Protein AF-A0A9W4T946-F1 (afdb_monomer)

Solvent-accessible surface area (backbone atoms only — not comparable to full-atom values): 4445 Å² total; per-residue (Å²): 120,75,68,71,84,75,63,55,76,85,77,61,35,41,68,44,56,59,61,78,90,78,85,62,74,52,30,35,40,38,34,49,92,70,21,44,32,34,33,35,61,87,78,70,43,75,79,42,76,46,66,62,52,74,70,53,52,53,53,52,49,52,53,48,61,78,40,38,73,73,74,77,106

InterPro domains:
  IPR025427 Protein of unknown function DUF4160 [PF13711] (12-72)

pLDDT: mean 76.37, std 16.7, range [34.25, 93.25]

Mean predicted aligned error: 6.98 Å

Foldseek 3Di:
DPLPPDPCPDAQKHKDWDDDDPPDATWIWIDHDQWIWIAGLVVRDTPDIDRDDPVVSVVVSVVSVVCSVVSVD

Structure (mmCIF, N/CA/C/O backbone):
data_AF-A0A9W4T946-F1
#
_entry.id   AF-A0A9W4T946-F1
#
loop_
_atom_site.group_PDB
_atom_site.id
_atom_site.type_symbol
_atom_site.label_atom_id
_atom_site.label_alt_id
_atom_site.label_comp_id
_atom_site.label_asym_id
_atom_site.label_entity_id
_atom_site.label_seq_id
_atom_site.pdbx_PDB_ins_code
_atom_site.Cartn_x
_atom_site.Cartn_y
_atom_site.Cartn_z
_atom_site.occupancy
_atom_site.B_iso_or_equiv
_atom_site.auth_seq_id
_atom_site.auth_comp_id
_atom_site.auth_asym_id
_atom_site.auth_atom_id
_atom_site.pdbx_PDB_model_num
ATOM 1 N N . MET A 1 1 ? -5.331 -1.732 -17.483 1.00 36.50 1 MET A N 1
ATOM 2 C CA . MET A 1 1 ? -5.082 -1.655 -16.028 1.00 36.50 1 MET A CA 1
ATOM 3 C C . MET A 1 1 ? -6.047 -2.578 -15.297 1.00 36.50 1 MET A C 1
ATOM 5 O O . MET A 1 1 ? -7.248 -2.336 -15.381 1.00 36.50 1 MET A O 1
ATOM 9 N N . PRO A 1 2 ? -5.581 -3.644 -14.626 1.00 34.25 2 PRO A N 1
ATOM 10 C CA . PRO A 1 2 ? -6.445 -4.439 -13.766 1.00 34.25 2 PRO A CA 1
ATOM 11 C C . PRO A 1 2 ? -6.743 -3.638 -12.493 1.00 34.25 2 PRO A C 1
ATOM 13 O O . PRO A 1 2 ? -6.018 -3.687 -11.506 1.00 34.25 2 PRO A O 1
ATOM 16 N N . THR A 1 3 ? -7.821 -2.859 -12.507 1.00 36.75 3 THR A N 1
ATOM 17 C CA . THR A 1 3 ? -8.408 -2.350 -11.269 1.00 36.75 3 THR A CA 1
ATOM 18 C C . THR A 1 3 ? -9.095 -3.532 -10.593 1.00 36.75 3 THR A C 1
ATOM 20 O O . THR A 1 3 ? -10.169 -3.947 -11.028 1.00 36.75 3 THR A O 1
ATOM 23 N N . ILE A 1 4 ? -8.493 -4.110 -9.549 1.00 45.22 4 ILE A N 1
ATOM 24 C CA . ILE A 1 4 ? -9.188 -5.093 -8.707 1.00 45.22 4 ILE A CA 1
ATOM 25 C C . ILE A 1 4 ? -10.261 -4.336 -7.908 1.00 45.22 4 ILE A C 1
ATOM 27 O O . ILE A 1 4 ? -10.066 -3.937 -6.761 1.00 45.22 4 ILE A O 1
ATOM 31 N N . LYS A 1 5 ? -11.417 -4.111 -8.541 1.00 40.62 5 LYS A N 1
ATOM 32 C CA . LYS A 1 5 ? -12.646 -3.663 -7.882 1.00 40.62 5 LYS A CA 1
ATOM 33 C C . LYS A 1 5 ? -13.136 -4.805 -6.996 1.00 40.62 5 LYS A C 1
ATOM 35 O O . LYS A 1 5 ? -13.747 -5.751 -7.481 1.00 40.62 5 LYS A O 1
ATOM 40 N N . GLY A 1 6 ? -12.844 -4.740 -5.699 1.00 43.97 6 GLY A N 1
ATOM 41 C CA . GLY A 1 6 ? -13.322 -5.766 -4.766 1.00 43.97 6 GLY A CA 1
ATOM 42 C C . GLY A 1 6 ? -12.805 -5.686 -3.333 1.00 43.97 6 GLY A C 1
ATOM 43 O O . GLY A 1 6 ? -13.485 -6.164 -2.429 1.00 43.97 6 GLY A O 1
ATOM 44 N N . PHE A 1 7 ? -11.660 -5.041 -3.082 1.00 50.88 7 PHE A N 1
ATOM 45 C CA . PHE A 1 7 ? -11.136 -4.887 -1.713 1.00 50.88 7 PHE A CA 1
ATOM 46 C C . PHE A 1 7 ? -11.680 -3.656 -0.961 1.00 50.88 7 PHE A C 1
ATOM 48 O O . PHE A 1 7 ? -11.538 -3.562 0.257 1.00 50.88 7 PHE A O 1
ATOM 55 N N . GLU A 1 8 ? -12.377 -2.763 -1.668 1.00 48.66 8 GLU A N 1
ATOM 56 C CA . GLU A 1 8 ? -12.759 -1.403 -1.248 1.00 48.66 8 GLU A CA 1
ATOM 57 C C . GLU A 1 8 ? -13.653 -1.308 0.004 1.00 48.66 8 GLU A C 1
ATOM 59 O O . GLU A 1 8 ? -13.769 -0.236 0.590 1.00 48.66 8 GLU A O 1
ATOM 64 N N . LYS A 1 9 ? -14.316 -2.393 0.433 1.00 47.91 9 LYS A N 1
ATOM 65 C CA . LYS A 1 9 ? -15.384 -2.301 1.452 1.00 47.91 9 LYS A CA 1
ATOM 66 C C . LYS A 1 9 ? -15.151 -3.045 2.763 1.00 47.91 9 LYS A C 1
ATOM 68 O O . LYS A 1 9 ? -15.919 -2.830 3.693 1.00 47.91 9 LYS A O 1
ATOM 73 N N . LYS A 1 10 ? -14.124 -3.894 2.897 1.00 47.72 10 LYS A N 1
ATOM 74 C CA . LYS A 1 10 ? -13.981 -4.718 4.121 1.00 47.72 10 LYS A CA 1
ATOM 75 C C . LYS A 1 10 ? -13.229 -4.045 5.272 1.00 47.72 10 LYS A C 1
ATOM 77 O O . LYS A 1 10 ? -13.405 -4.471 6.409 1.00 47.72 10 LYS A O 1
ATOM 82 N N . LYS A 1 11 ? -12.406 -3.022 5.013 1.00 56.16 11 LYS A N 1
ATOM 83 C CA . LYS A 1 11 ? -11.602 -2.355 6.061 1.00 56.16 11 LYS A CA 1
ATOM 84 C C . LYS A 1 11 ? -11.486 -0.825 5.934 1.00 56.16 11 LYS A C 1
ATOM 86 O O . LYS A 1 11 ? -10.733 -0.235 6.696 1.00 56.16 11 LYS A O 1
ATOM 91 N N . GLY A 1 12 ? -12.219 -0.191 5.013 1.00 72.56 12 GLY A N 1
ATOM 92 C CA . GLY A 1 12 ? -12.170 1.269 4.819 1.00 72.56 12 GLY A CA 1
ATOM 93 C C . GLY A 1 12 ? -10.937 1.780 4.062 1.00 72.56 12 GLY A C 1
ATOM 94 O O . GLY A 1 12 ? -10.642 2.966 4.131 1.00 72.56 12 GLY A O 1
ATOM 95 N N . PHE A 1 13 ? -10.233 0.897 3.346 1.00 76.44 13 PHE A N 1
ATOM 96 C CA . PHE A 1 13 ? -9.087 1.241 2.502 1.00 76.44 13 PHE A CA 1
ATOM 97 C C . PHE A 1 13 ? -9.422 1.009 1.027 1.00 76.44 13 PHE A C 1
ATOM 99 O O . PHE A 1 13 ? -10.089 0.025 0.688 1.00 76.44 13 PHE A O 1
ATOM 106 N N . ARG A 1 14 ? -8.929 1.879 0.145 1.00 80.88 14 ARG A N 1
ATOM 107 C CA . ARG A 1 14 ? -9.033 1.745 -1.314 1.00 80.88 14 ARG A CA 1
ATOM 108 C C . ARG A 1 14 ? -7.653 1.459 -1.884 1.00 80.88 14 ARG A C 1
ATOM 110 O O . ARG A 1 14 ? -6.712 2.175 -1.578 1.00 80.88 14 ARG A O 1
ATOM 117 N N . PHE A 1 15 ? -7.537 0.428 -2.711 1.00 79.75 15 PHE A N 1
ATOM 118 C CA . PHE A 1 15 ? -6.270 0.032 -3.320 1.00 79.75 15 PHE A CA 1
ATOM 119 C C . PHE A 1 15 ? -6.326 0.242 -4.831 1.00 79.75 15 PHE A C 1
ATOM 121 O O . PHE A 1 15 ? -7.269 -0.199 -5.488 1.00 79.75 15 PHE A O 1
ATOM 128 N N . PHE A 1 16 ? -5.297 0.879 -5.374 1.00 79.12 16 PHE A N 1
ATOM 129 C CA . PHE A 1 16 ? -5.108 1.117 -6.795 1.00 79.12 16 PHE A CA 1
ATOM 130 C C . PHE A 1 16 ? -3.838 0.400 -7.244 1.00 79.12 16 PHE A C 1
ATOM 132 O O . PHE A 1 16 ? -2.753 0.627 -6.707 1.00 79.12 16 PHE A O 1
ATOM 139 N N . PHE A 1 17 ? -3.991 -0.477 -8.231 1.00 72.56 17 PHE A N 1
ATOM 140 C CA . PHE A 1 17 ? -2.883 -1.186 -8.859 1.00 72.56 17 PHE A CA 1
ATOM 141 C C . PHE A 1 17 ? -2.412 -0.375 -10.051 1.00 72.56 17 PHE A C 1
ATOM 143 O O . PHE A 1 17 ? -3.126 -0.263 -11.050 1.00 72.56 17 PHE A O 1
ATOM 150 N N . THR A 1 18 ? -1.207 0.170 -9.943 1.00 63.59 18 THR A N 1
ATOM 151 C CA . THR A 1 18 ? -0.565 0.879 -11.044 1.00 63.59 18 THR A CA 1
ATOM 152 C C . THR A 1 18 ? 0.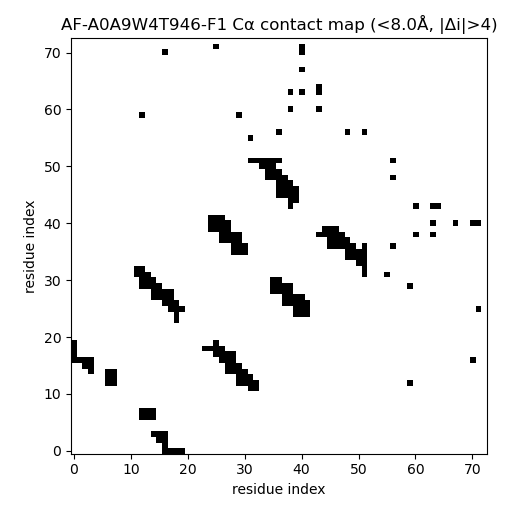610 0.037 -11.493 1.00 63.59 18 THR A C 1
ATOM 154 O O . THR A 1 18 ? 1.754 0.249 -11.106 1.00 63.59 18 THR A O 1
ATOM 157 N N . SER A 1 19 ? 0.314 -0.972 -12.303 1.00 56.84 19 SER A N 1
ATOM 158 C CA . SER A 1 19 ? 1.339 -1.639 -13.085 1.00 56.84 19 SER A CA 1
ATOM 15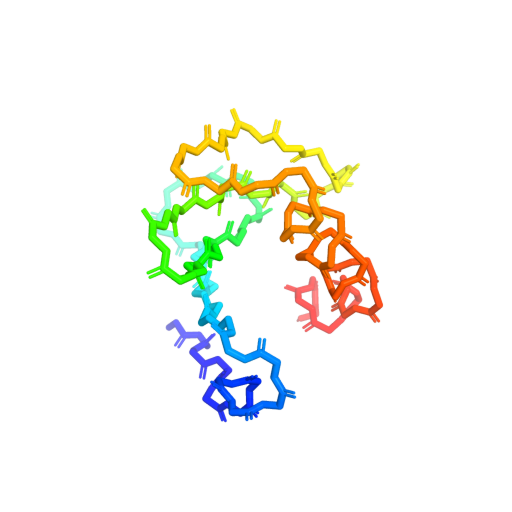9 C C . SER A 1 19 ? 1.264 -1.122 -14.515 1.00 56.84 19 SER A C 1
ATOM 161 O O . SER A 1 19 ? 0.216 -1.231 -15.155 1.00 56.84 19 SER A O 1
ATOM 163 N N . HIS A 1 20 ? 2.426 -0.732 -15.036 1.00 52.59 20 HIS A N 1
ATOM 164 C CA . HIS A 1 20 ? 2.784 -0.996 -16.428 1.00 52.59 20 HIS A CA 1
ATOM 165 C C . HIS A 1 20 ? 2.418 0.047 -17.497 1.00 52.59 20 HIS A C 1
ATOM 167 O O . HIS A 1 20 ? 1.806 -0.304 -18.495 1.00 52.59 20 HIS A O 1
ATOM 173 N N . ASP A 1 21 ? 2.903 1.286 -17.362 1.00 55.69 21 ASP A N 1
ATOM 174 C C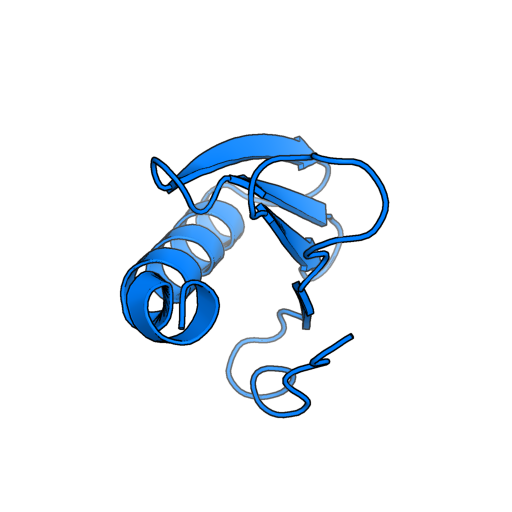A . ASP A 1 21 ? 2.995 2.184 -18.532 1.00 55.69 21 ASP A CA 1
ATOM 175 C C . ASP A 1 21 ? 4.415 2.700 -18.848 1.00 55.69 21 ASP A C 1
ATOM 177 O O . ASP A 1 21 ? 4.637 3.194 -19.951 1.00 55.69 21 ASP A O 1
ATOM 181 N N . ARG A 1 22 ? 5.413 2.598 -17.944 1.00 59.12 22 ARG A N 1
ATOM 182 C CA . ARG A 1 22 ? 6.744 3.234 -18.154 1.00 59.12 22 ARG A CA 1
ATOM 183 C C . ARG A 1 22 ? 7.977 2.492 -17.605 1.00 59.12 22 ARG A C 1
ATOM 185 O O . ARG A 1 22 ? 9.012 3.113 -17.399 1.00 59.12 22 ARG A O 1
ATOM 192 N N . GLY A 1 23 ? 7.898 1.182 -17.356 1.00 63.31 23 GLY A N 1
ATOM 193 C CA . GLY A 1 23 ? 9.020 0.423 -16.768 1.00 63.31 23 GLY A CA 1
ATOM 194 C C . GLY A 1 23 ? 9.210 0.630 -15.259 1.00 63.31 23 GLY A C 1
ATOM 195 O O . GLY A 1 23 ? 10.224 0.217 -14.704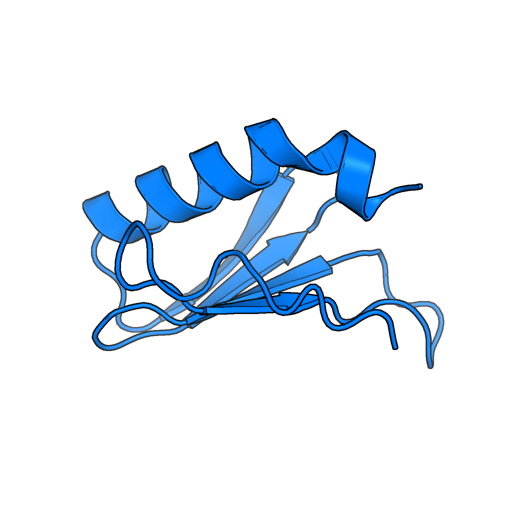 1.00 63.31 23 GLY A O 1
ATOM 196 N N . GLU A 1 24 ? 8.238 1.255 -14.592 1.00 68.12 24 GLU A N 1
ATOM 197 C CA . GLU A 1 24 ? 8.209 1.343 -13.133 1.00 68.12 24 GLU A CA 1
ATOM 198 C C . GLU A 1 24 ? 7.972 -0.034 -12.506 1.00 68.12 24 GLU A C 1
ATOM 200 O O . GLU A 1 24 ? 7.190 -0.843 -13.021 1.00 68.12 24 GLU A O 1
ATOM 205 N N . GLU A 1 25 ? 8.641 -0.291 -11.379 1.00 76.88 25 GLU A N 1
AT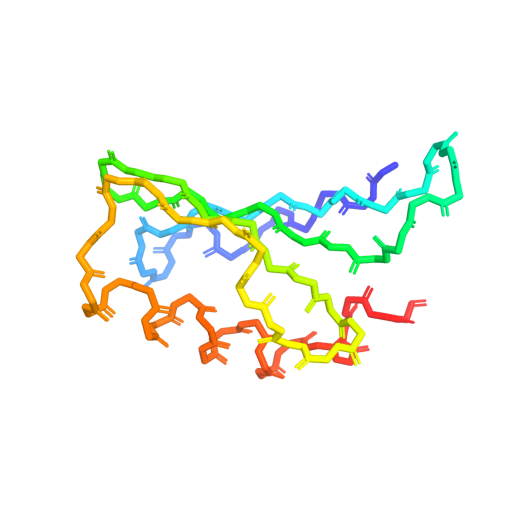OM 206 C CA . GLU A 1 25 ? 8.442 -1.527 -10.628 1.00 76.88 25 GLU A CA 1
ATOM 207 C C . GLU A 1 25 ? 6.976 -1.654 -10.163 1.00 76.88 25 GLU A C 1
ATOM 209 O O . GLU A 1 25 ? 6.326 -0.640 -9.863 1.00 76.88 25 GLU A O 1
ATOM 214 N N . PRO A 1 26 ? 6.428 -2.885 -10.097 1.00 83.94 26 PRO A N 1
ATOM 215 C CA . PRO A 1 26 ? 5.061 -3.111 -9.646 1.00 83.94 26 PRO A CA 1
ATOM 216 C C . PRO A 1 26 ? 4.831 -2.513 -8.257 1.00 83.94 26 PRO A C 1
ATOM 218 O O . PRO A 1 26 ? 5.503 -2.879 -7.291 1.00 83.94 26 PRO A O 1
ATOM 221 N N . HIS A 1 27 ? 3.862 -1.611 -8.149 1.00 86.44 27 HIS A N 1
ATOM 222 C CA . HIS A 1 27 ? 3.525 -0.948 -6.897 1.00 86.44 27 HIS A CA 1
ATOM 223 C C . HIS A 1 27 ? 2.016 -0.741 -6.767 1.00 86.44 27 HIS A C 1
ATOM 225 O O . HIS A 1 27 ? 1.258 -0.786 -7.743 1.00 86.44 27 HIS A O 1
ATOM 231 N N . ILE A 1 28 ? 1.586 -0.502 -5.534 1.00 86.69 28 ILE A N 1
ATOM 232 C CA . ILE A 1 28 ? 0.200 -0.198 -5.187 1.00 86.69 28 ILE A CA 1
ATOM 233 C C . ILE A 1 28 ? 0.117 1.168 -4.525 1.00 86.69 28 ILE A C 1
ATOM 235 O O . ILE A 1 28 ? 1.013 1.560 -3.774 1.00 86.69 28 ILE A O 1
ATOM 239 N N . HIS A 1 29 ? -0.987 1.864 -4.768 1.00 88.50 29 HIS A N 1
ATOM 240 C CA . HIS A 1 29 ? -1.408 3.006 -3.964 1.00 88.50 29 HIS A CA 1
ATOM 241 C C . HIS A 1 29 ? -2.566 2.564 -3.080 1.00 88.50 29 HIS A C 1
ATOM 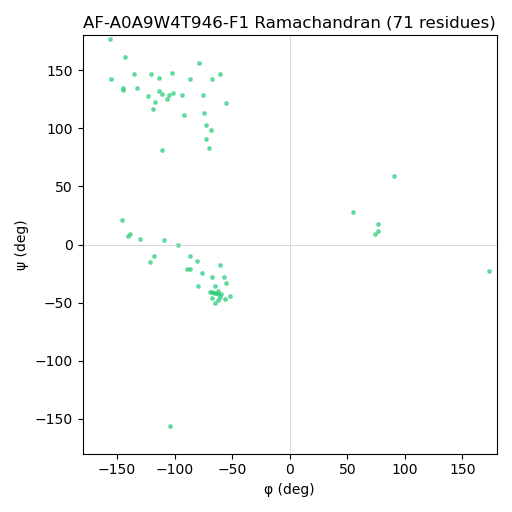243 O O . HIS A 1 29 ? -3.527 1.976 -3.567 1.00 88.50 29 HIS A O 1
ATOM 249 N N . ALA A 1 30 ? -2.480 2.824 -1.785 1.00 87.38 30 ALA A N 1
ATOM 250 C CA . ALA A 1 30 ? -3.516 2.531 -0.814 1.00 87.38 30 ALA A CA 1
ATOM 251 C C . ALA A 1 30 ? -3.985 3.836 -0.172 1.00 87.38 30 ALA A C 1
ATOM 253 O O . ALA A 1 30 ? -3.210 4.516 0.494 1.00 87.38 30 ALA A O 1
ATOM 254 N N . GLU A 1 31 ? -5.248 4.187 -0.366 1.00 87.00 31 GLU A N 1
ATOM 255 C CA . GLU A 1 31 ? -5.904 5.298 0.315 1.00 87.00 31 GLU A CA 1
ATOM 256 C C . GLU A 1 31 ? -6.625 4.778 1.559 1.00 87.00 31 GLU A C 1
ATOM 258 O O . GLU A 1 31 ? -7.394 3.815 1.492 1.00 87.00 31 GLU A O 1
ATOM 263 N N . GLY A 1 32 ? -6.365 5.410 2.699 1.00 83.44 32 GLY A N 1
ATOM 264 C CA . GLY A 1 32 ? -7.085 5.190 3.950 1.00 83.44 32 GLY A CA 1
ATOM 265 C C . GLY A 1 32 ? -8.054 6.314 4.266 1.00 83.44 32 GLY A C 1
ATOM 266 O O . GLY A 1 32 ? -8.523 7.020 3.376 1.00 83.44 32 GLY A O 1
ATOM 267 N N . SER A 1 33 ? -8.368 6.470 5.551 1.00 80.44 33 SER A N 1
ATOM 268 C CA . SER A 1 33 ? -9.407 7.405 5.994 1.00 80.44 33 SER A CA 1
ATOM 269 C C . SER A 1 33 ? -9.067 8.875 5.712 1.00 80.44 33 SER A C 1
ATOM 271 O O . SER A 1 33 ? -9.949 9.654 5.359 1.00 80.44 33 SER A O 1
ATOM 273 N N . SER A 1 34 ? -7.790 9.244 5.826 1.00 82.69 34 SER A N 1
ATOM 274 C CA . SER A 1 34 ? -7.305 10.623 5.662 1.00 82.69 34 SER A CA 1
ATOM 275 C C . SER A 1 34 ? -5.991 10.736 4.886 1.00 82.69 34 SER A C 1
ATOM 277 O O . SER A 1 34 ? -5.382 11.806 4.853 1.00 82.69 34 SER A O 1
ATOM 279 N N . GLY A 1 35 ? -5.519 9.643 4.288 1.00 89.19 35 GLY A N 1
ATOM 280 C CA . GLY A 1 35 ? -4.166 9.581 3.754 1.00 89.19 35 GLY A CA 1
ATOM 281 C C . GLY A 1 35 ? -3.966 8.555 2.656 1.00 89.19 35 GLY A C 1
ATOM 282 O O . GLY A 1 35 ? -4.872 7.797 2.315 1.00 89.19 35 GLY A O 1
ATOM 283 N N . ILE A 1 36 ? -2.752 8.544 2.116 1.00 90.81 36 ILE A N 1
ATOM 284 C CA . ILE A 1 36 ? -2.337 7.670 1.024 1.00 90.81 36 ILE A CA 1
ATOM 285 C C . ILE A 1 36 ? -0.967 7.063 1.314 1.00 90.81 36 ILE A C 1
ATOM 287 O O . ILE A 1 36 ? -0.099 7.698 1.918 1.00 90.81 36 ILE A O 1
ATOM 291 N N . MET A 1 37 ? -0.777 5.835 0.851 1.00 91.50 37 MET A N 1
ATOM 292 C CA . MET A 1 37 ? 0.449 5.066 0.971 1.00 91.50 37 MET A CA 1
ATOM 293 C C . MET A 1 37 ? 0.810 4.448 -0.370 1.00 91.50 37 MET A C 1
ATOM 295 O O . MET A 1 37 ? -0.042 3.857 -1.027 1.00 91.50 37 MET A O 1
ATOM 299 N N . LYS A 1 38 ? 2.078 4.538 -0.755 1.00 91.50 38 LYS A N 1
ATOM 300 C CA . LYS A 1 38 ? 2.638 3.830 -1.903 1.00 91.50 38 LYS A CA 1
ATOM 301 C C . LYS A 1 38 ? 3.514 2.691 -1.397 1.00 91.50 38 LYS A C 1
ATOM 303 O O . LYS A 1 38 ? 4.436 2.921 -0.612 1.00 91.50 38 LYS A O 1
ATOM 308 N N . VAL A 1 39 ? 3.231 1.475 -1.852 1.00 90.19 39 VAL A N 1
AT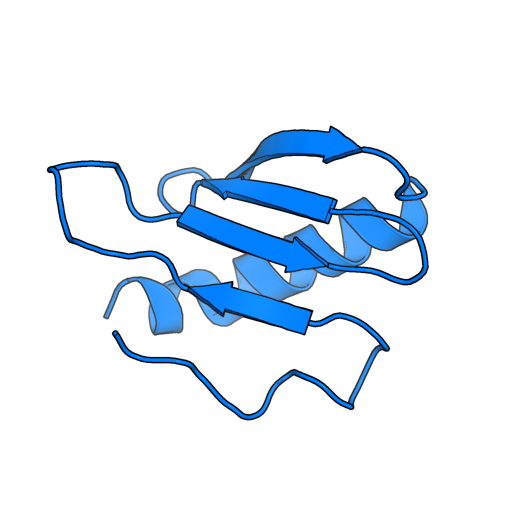OM 309 C CA . VAL A 1 39 ? 3.973 0.267 -1.466 1.00 90.19 39 VAL A CA 1
ATOM 310 C C . VAL A 1 39 ? 4.523 -0.406 -2.716 1.00 90.19 39 VAL A C 1
ATOM 312 O O . VAL A 1 39 ? 3.770 -0.691 -3.649 1.00 90.19 39 VAL A O 1
ATOM 315 N N . SER A 1 40 ? 5.825 -0.679 -2.720 1.00 89.06 40 SER A N 1
ATOM 316 C CA . SER A 1 40 ? 6.458 -1.504 -3.749 1.00 89.06 40 SER A CA 1
ATOM 317 C C . SER A 1 40 ? 6.114 -2.969 -3.512 1.00 89.06 40 SER A C 1
ATOM 319 O O . SER A 1 40 ? 6.301 -3.495 -2.416 1.00 89.06 40 SER A O 1
ATOM 321 N N . LEU A 1 41 ? 5.624 -3.662 -4.538 1.00 86.12 41 LEU A N 1
ATOM 322 C CA . LEU A 1 41 ? 5.284 -5.082 -4.440 1.00 86.12 41 LEU A CA 1
ATOM 323 C C . LEU A 1 41 ? 6.504 -5.993 -4.565 1.00 86.12 41 LEU A C 1
ATOM 325 O O . LEU A 1 41 ? 6.401 -7.172 -4.240 1.00 86.12 41 LEU A O 1
ATOM 329 N N . LYS A 1 42 ? 7.656 -5.486 -5.018 1.00 84.19 42 LYS A N 1
ATOM 330 C CA . LYS A 1 42 ? 8.877 -6.292 -5.175 1.00 84.19 42 LYS A CA 1
ATOM 331 C C . LYS A 1 42 ? 9.441 -6.748 -3.830 1.00 84.19 42 LYS A C 1
ATOM 333 O O . LYS A 1 42 ? 9.888 -7.882 -3.696 1.00 84.19 42 LYS A O 1
ATOM 338 N N . ASN A 1 43 ? 9.419 -5.859 -2.844 1.00 88.00 43 ASN A N 1
ATOM 339 C CA . ASN A 1 43 ? 10.009 -6.052 -1.519 1.00 88.00 43 ASN A CA 1
ATOM 340 C C . ASN A 1 43 ? 9.037 -5.715 -0.373 1.00 88.00 43 ASN A C 1
ATOM 342 O O . ASN A 1 43 ? 9.456 -5.722 0.781 1.00 88.00 43 ASN A O 1
ATOM 346 N N . LEU A 1 44 ? 7.774 -5.392 -0.682 1.00 88.12 44 LEU A N 1
ATOM 347 C CA . LEU A 1 44 ? 6.764 -4.937 0.281 1.00 88.12 44 LEU A CA 1
ATOM 348 C C . LEU A 1 44 ? 7.213 -3.714 1.100 1.00 88.12 44 LEU A C 1
ATOM 350 O O . LEU A 1 44 ? 6.765 -3.514 2.228 1.00 88.12 44 LEU A O 1
ATOM 354 N N . SER A 1 45 ? 8.089 -2.870 0.542 1.00 89.94 45 SER A N 1
ATOM 355 C CA . SER A 1 45 ? 8.543 -1.655 1.217 1.00 89.94 45 SER A CA 1
ATOM 356 C C . SER A 1 45 ? 7.609 -0.481 0.961 1.00 89.94 45 SER A C 1
ATOM 358 O O . SER A 1 45 ? 7.130 -0.276 -0.157 1.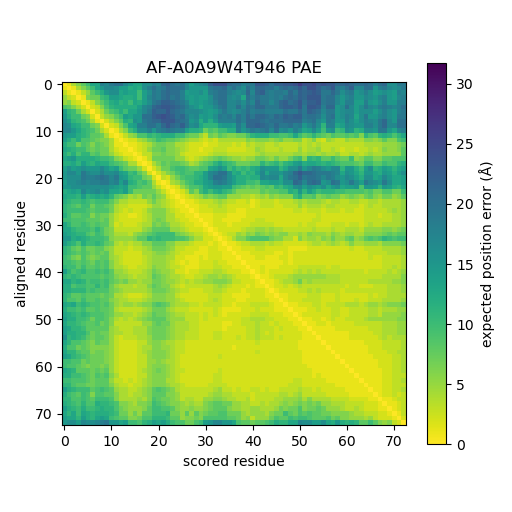00 89.94 45 SER A O 1
ATOM 360 N N . VAL A 1 46 ? 7.424 0.339 1.990 1.00 91.81 46 VAL A N 1
ATOM 361 C CA . VAL A 1 46 ? 6.727 1.621 1.894 1.00 91.81 46 VAL A CA 1
ATOM 362 C C . VAL A 1 46 ? 7.638 2.624 1.201 1.00 91.81 46 VAL A C 1
ATOM 364 O O . VAL A 1 46 ? 8.660 3.015 1.758 1.00 91.81 46 VAL A O 1
ATOM 367 N N . GLU A 1 47 ? 7.274 3.054 -0.003 1.00 90.44 47 GLU A N 1
ATOM 368 C CA . GLU A 1 47 ? 7.984 4.145 -0.681 1.00 90.44 47 GLU A CA 1
ATOM 369 C C . GLU A 1 47 ? 7.546 5.504 -0.137 1.00 90.44 47 GLU A C 1
ATOM 371 O O . GLU A 1 47 ? 8.337 6.440 -0.043 1.00 90.44 47 GLU A O 1
ATOM 376 N N . TYR A 1 48 ? 6.264 5.614 0.212 1.00 89.75 48 TYR A N 1
ATOM 377 C CA . TYR A 1 48 ? 5.675 6.847 0.703 1.00 89.75 48 TYR A CA 1
ATOM 378 C C . TYR A 1 48 ? 4.446 6.563 1.563 1.00 89.75 48 TYR A C 1
ATOM 380 O O . TYR A 1 48 ? 3.649 5.690 1.231 1.00 89.75 48 TYR A O 1
ATOM 388 N N . SER A 1 49 ? 4.261 7.335 2.629 1.00 92.44 49 SER A N 1
ATOM 389 C CA . SER A 1 49 ? 3.026 7.369 3.407 1.00 92.44 49 SER A CA 1
ATOM 390 C C . SER A 1 49 ? 2.777 8.786 3.903 1.00 92.44 49 SER A C 1
ATOM 392 O O . SER A 1 49 ? 3.690 9.449 4.404 1.00 92.44 49 SER A O 1
ATOM 394 N N . ARG A 1 50 ? 1.546 9.276 3.749 1.00 93.25 50 ARG A N 1
ATOM 395 C CA . ARG A 1 50 ? 1.139 10.586 4.260 1.00 93.25 50 ARG A CA 1
ATOM 396 C C . ARG A 1 50 ? -0.301 10.565 4.726 1.00 93.25 50 ARG A C 1
ATOM 398 O O . ARG A 1 50 ? -1.184 10.108 4.009 1.00 93.25 50 ARG A O 1
ATOM 405 N N . GLY A 1 51 ? -0.535 11.154 5.898 1.00 91.50 51 GLY A N 1
ATOM 406 C CA . GLY A 1 51 ? -1.879 11.339 6.453 1.00 91.50 51 GLY A CA 1
ATOM 407 C C . GLY A 1 51 ? -2.513 10.057 6.991 1.00 91.50 51 GLY A C 1
ATOM 408 O O . GLY A 1 51 ? -3.696 10.070 7.321 1.00 91.50 51 GLY A O 1
ATOM 409 N N . LEU A 1 52 ? -1.744 8.969 7.070 1.00 88.81 52 LEU A N 1
ATOM 410 C CA . LEU A 1 52 ? -2.159 7.703 7.659 1.00 88.81 52 LEU A CA 1
ATOM 411 C C . LEU A 1 52 ? -1.575 7.551 9.056 1.00 88.81 52 LEU A C 1
ATOM 413 O O . LEU A 1 52 ? -0.470 8.004 9.355 1.00 88.81 52 LEU A O 1
ATOM 417 N N . THR A 1 53 ? -2.329 6.883 9.915 1.00 90.12 53 THR A N 1
ATOM 418 C CA . THR A 1 53 ? -1.840 6.451 11.219 1.00 90.12 53 THR A CA 1
ATOM 419 C C . THR A 1 53 ? -0.989 5.191 11.078 1.00 90.12 53 THR A C 1
ATOM 421 O O . THR A 1 53 ? -1.205 4.360 10.196 1.00 90.12 53 THR A O 1
ATOM 424 N N . TYR A 1 54 ? -0.095 4.957 12.037 1.00 89.94 54 TYR A N 1
ATOM 425 C CA . TYR A 1 54 ? 0.705 3.729 12.092 1.00 89.94 54 TYR A CA 1
ATOM 426 C C . TYR A 1 54 ? -0.146 2.436 12.128 1.00 89.94 54 TYR A C 1
ATOM 428 O O . TYR A 1 54 ? 0.280 1.368 11.688 1.00 89.94 54 TYR A O 1
ATOM 436 N N . SER A 1 55 ? -1.376 2.502 12.656 1.00 89.06 55 SER A N 1
ATOM 437 C CA . SER A 1 55 ? -2.313 1.369 12.621 1.00 89.06 55 SER A CA 1
ATOM 438 C C . SER A 1 55 ? -2.816 1.086 11.205 1.00 89.06 55 SER A C 1
ATOM 440 O O . SER A 1 55 ? -2.924 -0.075 10.810 1.00 89.06 55 SER A O 1
ATOM 442 N N . GLU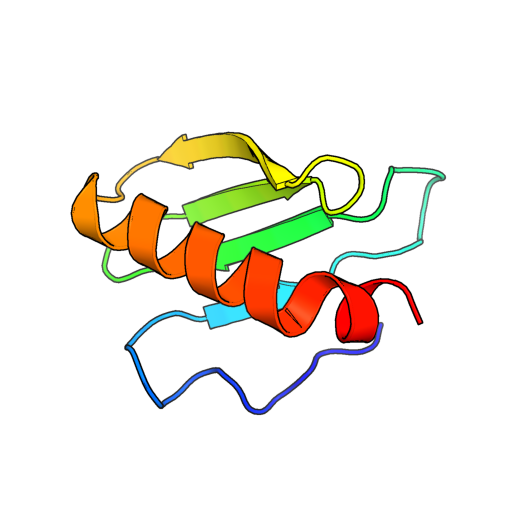 A 1 56 ? -3.121 2.135 10.443 1.00 87.75 56 GLU A N 1
ATOM 443 C CA . GLU A 1 56 ? -3.565 2.023 9.055 1.00 87.75 56 GLU A CA 1
ATOM 444 C C . GLU A 1 56 ? -2.442 1.515 8.156 1.00 87.75 56 GLU A C 1
ATOM 446 O O . GLU A 1 56 ? -2.660 0.554 7.425 1.00 87.75 56 GLU A O 1
ATOM 451 N N . GLU A 1 57 ? -1.232 2.063 8.285 1.00 89.94 57 GLU A N 1
ATOM 452 C CA . GLU A 1 57 ? -0.059 1.611 7.525 1.00 89.94 57 GLU A CA 1
ATOM 453 C C . GLU A 1 57 ? 0.206 0.116 7.720 1.00 89.94 57 GLU A C 1
ATOM 455 O O . GLU A 1 57 ? 0.354 -0.626 6.749 1.00 89.94 57 GLU A O 1
ATOM 460 N N . ARG A 1 58 ? 0.186 -0.364 8.973 1.00 90.75 58 ARG A N 1
ATOM 461 C CA . ARG A 1 58 ? 0.361 -1.794 9.267 1.00 90.75 58 ARG A CA 1
ATOM 462 C C . ARG A 1 58 ? -0.741 -2.660 8.664 1.00 90.75 58 ARG A C 1
ATOM 464 O O . ARG A 1 58 ? -0.455 -3.744 8.164 1.00 90.75 58 ARG A O 1
ATOM 471 N N . LYS A 1 59 ? -1.997 -2.203 8.693 1.00 88.44 59 LYS A N 1
ATOM 472 C CA . LYS A 1 59 ? -3.115 -2.931 8.068 1.00 88.44 59 LYS A CA 1
ATOM 473 C C . LYS A 1 59 ? -2.969 -2.980 6.550 1.00 88.44 59 LYS A C 1
ATOM 475 O O . LYS A 1 59 ? -3.233 -4.024 5.964 1.00 88.44 59 LYS A O 1
ATOM 480 N N . ILE A 1 60 ? -2.562 -1.873 5.935 1.00 86.75 60 ILE A N 1
ATOM 481 C CA . ILE A 1 60 ? -2.329 -1.767 4.493 1.00 86.75 60 ILE A CA 1
ATOM 482 C C . ILE A 1 60 ? -1.202 -2.711 4.068 1.00 86.75 60 ILE A C 1
ATOM 484 O O . ILE A 1 60 ? -1.394 -3.482 3.131 1.00 86.75 60 ILE A O 1
ATOM 488 N N . LEU A 1 61 ? -0.075 -2.713 4.785 1.00 89.06 61 LEU A N 1
ATOM 489 C CA . LEU A 1 61 ? 1.048 -3.619 4.523 1.00 89.06 61 LEU A CA 1
ATOM 490 C C . LEU A 1 61 ? 0.654 -5.090 4.650 1.00 89.06 61 LEU A C 1
ATOM 492 O O . LEU A 1 61 ? 0.960 -5.866 3.753 1.00 89.06 61 LEU A O 1
ATOM 496 N N . ALA A 1 62 ? -0.079 -5.462 5.703 1.00 89.00 62 ALA A N 1
ATOM 497 C CA . ALA A 1 62 ? -0.549 -6.836 5.873 1.00 89.00 62 ALA A CA 1
ATOM 498 C C . ALA A 1 62 ? -1.448 -7.284 4.705 1.00 89.00 62 ALA A C 1
ATOM 500 O O . ALA A 1 62 ? -1.290 -8.379 4.177 1.00 89.00 62 ALA A O 1
ATOM 501 N N . ILE A 1 63 ? -2.356 -6.412 4.244 1.00 85.44 63 ILE A N 1
ATOM 502 C CA . ILE A 1 63 ? -3.196 -6.695 3.068 1.00 85.44 63 ILE A CA 1
ATOM 503 C C . ILE A 1 63 ? -2.334 -6.836 1.806 1.00 85.44 63 ILE A C 1
ATOM 505 O O . ILE A 1 63 ? -2.585 -7.725 0.989 1.00 85.44 63 ILE A O 1
ATOM 509 N N . ALA A 1 64 ? -1.335 -5.967 1.634 1.00 85.31 64 ALA A N 1
ATOM 510 C CA . ALA A 1 64 ? -0.426 -6.006 0.494 1.00 85.31 64 ALA A CA 1
ATOM 511 C C . ALA A 1 64 ? 0.387 -7.307 0.458 1.00 85.31 64 ALA A C 1
ATOM 513 O O . ALA A 1 64 ? 0.511 -7.912 -0.603 1.00 85.31 64 ALA A O 1
ATOM 514 N N . GLU A 1 65 ? 0.879 -7.759 1.611 1.00 87.50 65 GLU A N 1
ATOM 515 C CA . GLU A 1 65 ? 1.618 -9.011 1.782 1.00 87.50 65 GLU A CA 1
ATOM 516 C C . GLU A 1 65 ? 0.744 -10.236 1.482 1.00 87.50 65 GLU A C 1
ATOM 518 O O . GLU A 1 65 ? 1.105 -11.061 0.640 1.00 87.50 65 GLU A O 1
ATOM 523 N N . GLU A 1 66 ? -0.449 -10.316 2.084 1.00 86.31 66 GLU A N 1
ATOM 524 C CA . GLU A 1 66 ? -1.404 -11.415 1.872 1.00 86.31 66 GLU A CA 1
ATOM 525 C C . GLU A 1 66 ? -1.761 -11.602 0.389 1.00 86.31 66 GLU A C 1
ATOM 527 O O . GLU A 1 66 ? -1.992 -12.720 -0.074 1.00 86.31 66 GLU A O 1
ATOM 532 N N . ASN A 1 67 ? -1.791 -10.505 -0.370 1.00 81.44 67 ASN A N 1
ATOM 533 C CA . ASN A 1 67 ? -2.239 -10.495 -1.757 1.00 81.44 67 ASN A CA 1
ATOM 534 C C . ASN A 1 67 ? -1.102 -10.275 -2.768 1.00 81.44 67 ASN A C 1
ATOM 536 O O . ASN A 1 67 ? -1.357 -10.257 -3.972 1.00 81.44 67 ASN A O 1
ATOM 540 N N . GLN A 1 68 ? 0.157 -10.193 -2.325 1.00 80.94 68 GLN A N 1
ATOM 541 C CA . GLN A 1 68 ? 1.318 -9.886 -3.172 1.00 80.94 68 GLN A CA 1
ATOM 542 C C . GLN A 1 68 ? 1.395 -10.796 -4.407 1.00 80.94 68 GLN A C 1
ATOM 544 O O . GLN A 1 68 ? 1.588 -10.334 -5.529 1.00 80.94 68 GLN A O 1
ATOM 549 N N . LYS A 1 69 ? 1.171 -12.102 -4.218 1.00 77.19 69 LYS A N 1
ATOM 550 C CA . LYS A 1 69 ? 1.189 -13.102 -5.300 1.00 77.19 69 LYS A CA 1
ATOM 551 C C . LYS A 1 69 ? 0.045 -12.939 -6.300 1.00 77.19 69 LYS A C 1
ATOM 553 O O . LYS A 1 69 ? 0.191 -13.348 -7.446 1.00 77.19 69 LYS A O 1
ATOM 558 N N . HIS A 1 70 ? -1.089 -12.385 -5.873 1.00 71.75 70 HIS A N 1
ATOM 559 C CA . HIS A 1 70 ? -2.202 -12.057 -6.763 1.00 71.75 70 HIS A CA 1
ATOM 560 C C . HIS A 1 70 ? -1.926 -10.789 -7.573 1.00 71.75 70 HIS A C 1
ATOM 562 O O . HIS A 1 70 ? -2.488 -10.637 -8.649 1.00 71.75 70 HIS A O 1
ATOM 568 N N . PHE A 1 71 ? -1.063 -9.904 -7.071 1.00 68.75 71 PHE A N 1
ATOM 569 C CA . PHE A 1 71 ? -0.710 -8.645 -7.728 1.00 68.75 71 PHE A CA 1
ATOM 570 C C . PHE A 1 71 ? 0.475 -8.757 -8.692 1.00 68.75 71 PHE A C 1
ATOM 572 O O . PHE A 1 71 ? 0.628 -7.907 -9.562 1.00 68.75 71 PHE A O 1
ATOM 579 N N . LEU A 1 72 ? 1.313 -9.785 -8.531 1.00 69.00 72 LEU A N 1
ATOM 580 C CA . LEU A 1 72 ? 2.456 -10.078 -9.404 1.00 69.00 72 LEU A CA 1
ATOM 581 C C . LEU A 1 72 ? 2.158 -11.136 -10.486 1.00 69.00 72 LEU A C 1
ATOM 583 O O . LEU A 1 72 ? 3.062 -11.486 -11.242 1.00 69.00 72 LEU A O 1
ATOM 587 N N . LYS A 1 73 ? 0.934 -11.675 -10.529 1.00 61.03 73 LYS A N 1
ATOM 588 C CA . LYS A 1 73 ? 0.463 -12.601 -11.571 1.00 61.03 73 LYS A CA 1
ATOM 589 C C . LYS A 1 73 ? -0.157 -11.844 -12.736 1.00 61.03 73 LYS A C 1
ATOM 591 O O . LYS A 1 73 ? 0.047 -12.316 -13.873 1.00 61.03 73 LYS A O 1
#

Sequence (73 aa):
MPTIKGFEKKKGFRFFFTSHDRGEEPHIHAEGSSGIMKVSLKNLSVEYSRGLTYSEERKILAIAEENQKHFLK

Secondary structure (DSSP, 8-state):
----TTSTTSSS-EEEEE--SSSPPPEEEEE-SS-EEEEETTT--EEEEES--HHHHHHHHHHHHHHHHHH--

Organism: NCBI:txid1117311

Radius of gyration: 11.39 Å; Cα contacts (8 Å, |Δi|>4): 116; chains: 1; bounding box: 25×24×31 Å

Nearest PDB structures (foldseek):
  5i4q-assembly1_A  TM=6.037E-01  e=7.858E-01  Escherichia coli NC101
  8b2l-assembly1_Q1  TM=6.658E-01  e=1.567E+00  Nicotiana tabacum
  5xq0-assembly1_A  TM=6.440E-01  e=4.015E+00  Mus musculus
  8vbx-assembly1_A  TM=6.024E-01  e=2.588E+00  Pectobacterium phage PhiM1
  8tee-assembly1_B-2  TM=6.288E-01  e=4.847E+00  Mus musculus